Protein AF-A0A8J2PYW3-F1 (afdb_monomer_lite)

InterPro domains:
  IPR000718 Peptidase M13 [PS51885] (31-68)

Radius of gyration: 22.75 Å; chains: 1; bounding box: 30×54×47 Å

Structure (mmCIF, N/CA/C/O backbone):
data_AF-A0A8J2PYW3-F1
#
_entry.id   AF-A0A8J2PYW3-F1
#
loop_
_atom_site.group_PDB
_atom_site.id
_atom_site.type_symbol
_atom_site.label_atom_id
_atom_site.label_alt_id
_atom_site.label_comp_id
_atom_site.label_asym_id
_atom_site.label_entity_id
_atom_site.label_seq_id
_atom_site.pdbx_PDB_ins_code
_atom_site.Cartn_x
_atom_site.Cartn_y
_atom_site.Cartn_z
_atom_site.occupancy
_atom_site.B_iso_or_equiv
_atom_site.auth_seq_id
_atom_site.auth_comp_id
_atom_site.auth_asym_id
_atom_site.auth_atom_id
_atom_site.pdbx_PDB_model_num
ATOM 1 N N . MET A 1 1 ? -17.726 38.458 -35.962 1.00 59.53 1 MET A N 1
ATOM 2 C CA . MET A 1 1 ? -18.543 38.287 -34.739 1.00 59.53 1 MET A CA 1
ATOM 3 C C . MET A 1 1 ? -18.068 37.026 -34.011 1.00 59.53 1 MET A C 1
ATOM 5 O O . MET A 1 1 ? -18.574 35.979 -34.351 1.00 59.53 1 MET A O 1
ATOM 9 N N . THR A 1 2 ? -17.065 37.094 -33.115 1.00 60.66 2 THR A N 1
ATOM 10 C CA . THR A 1 2 ? -16.645 36.012 -32.159 1.00 60.66 2 THR A CA 1
ATOM 11 C C . THR A 1 2 ? -15.326 36.324 -31.423 1.00 60.66 2 THR A C 1
ATOM 13 O O . THR A 1 2 ? -14.956 35.598 -30.509 1.00 60.66 2 THR A O 1
ATOM 16 N N . VAL A 1 3 ? -14.635 37.422 -31.752 1.00 64.62 3 VAL A N 1
ATOM 17 C CA . VAL A 1 3 ? -13.264 37.723 -31.281 1.00 64.62 3 VAL A CA 1
ATOM 18 C C . VAL A 1 3 ? -13.114 37.859 -29.751 1.00 64.62 3 VAL A C 1
ATOM 20 O O 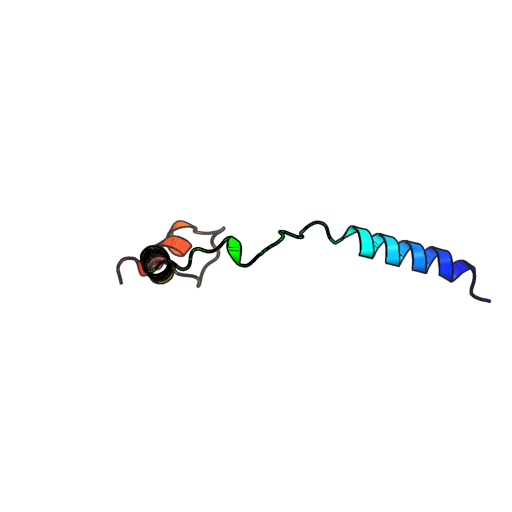. VAL A 1 3 ? -12.068 37.522 -29.217 1.00 64.62 3 VAL A O 1
ATOM 23 N N . TRP A 1 4 ? -14.165 38.249 -29.014 1.00 66.88 4 TRP A N 1
ATOM 24 C CA . TRP A 1 4 ? -14.168 38.285 -27.533 1.00 66.88 4 TRP A CA 1
ATOM 25 C C . TRP A 1 4 ? -14.424 36.898 -26.897 1.00 66.88 4 TRP A C 1
ATOM 27 O O . TRP A 1 4 ? -14.122 36.662 -25.735 1.00 66.88 4 TRP A O 1
ATOM 37 N N . LYS A 1 5 ? -14.879 35.887 -27.642 1.00 65.56 5 LYS A N 1
ATOM 38 C CA . LYS A 1 5 ? -14.927 34.516 -27.093 1.00 65.56 5 LYS A CA 1
ATOM 39 C C . LYS A 1 5 ? -13.544 33.861 -27.032 1.00 65.56 5 LYS A C 1
ATOM 41 O O . LYS A 1 5 ? -13.348 32.951 -26.235 1.00 65.56 5 LYS A O 1
ATOM 46 N N . ILE A 1 6 ? -12.589 34.359 -27.822 1.00 72.81 6 ILE A N 1
ATOM 47 C CA . ILE A 1 6 ? -11.203 33.879 -27.873 1.00 72.81 6 ILE A CA 1
ATOM 48 C C . ILE A 1 6 ? -10.493 34.037 -26.518 1.00 72.81 6 ILE A C 1
ATOM 50 O O . ILE A 1 6 ? -10.003 33.027 -26.026 1.00 72.81 6 ILE A O 1
ATOM 54 N N . PRO A 1 7 ? -10.473 35.210 -25.847 1.00 74.88 7 PRO A N 1
ATOM 55 C CA . PRO A 1 7 ? -9.838 35.325 -24.535 1.00 74.88 7 PRO A CA 1
ATOM 56 C C . PRO A 1 7 ? -10.489 34.409 -23.492 1.00 74.88 7 PRO A C 1
ATOM 58 O O . PRO A 1 7 ? -9.773 33.773 -22.736 1.00 74.88 7 PRO A O 1
ATOM 61 N N . ILE A 1 8 ? -11.817 34.250 -23.488 1.00 78.81 8 ILE A N 1
ATOM 62 C CA . ILE A 1 8 ? -12.507 33.351 -22.544 1.00 78.81 8 ILE A CA 1
ATOM 63 C C . ILE A 1 8 ? -12.117 31.887 -22.797 1.00 78.81 8 ILE A C 1
ATOM 65 O O . ILE A 1 8 ? -11.807 31.163 -21.857 1.00 78.81 8 ILE A O 1
ATOM 69 N N . ALA A 1 9 ? -12.083 31.459 -24.061 1.00 76.75 9 ALA A N 1
ATOM 70 C CA . ALA A 1 9 ? -11.654 30.112 -24.431 1.00 76.75 9 ALA A CA 1
ATOM 71 C C . ALA A 1 9 ? -10.178 29.858 -24.079 1.00 76.75 9 ALA A C 1
ATOM 73 O O . ALA A 1 9 ? -9.846 28.783 -23.588 1.00 76.75 9 ALA A O 1
ATOM 74 N N . VAL A 1 10 ? -9.311 30.859 -24.267 1.00 79.62 10 VAL A N 1
ATOM 75 C CA . VAL A 1 10 ? -7.892 30.804 -23.883 1.00 79.62 10 VAL A CA 1
ATOM 76 C C . VAL A 1 10 ? -7.739 30.723 -22.363 1.00 79.62 10 VAL A C 1
ATOM 78 O O . VAL A 1 10 ? -6.983 29.888 -21.883 1.00 79.62 10 VAL A O 1
ATOM 81 N N . PHE A 1 11 ? -8.489 31.512 -21.591 1.00 75.62 11 PHE A N 1
ATOM 82 C CA . PHE A 1 11 ? -8.479 31.450 -20.125 1.00 75.62 1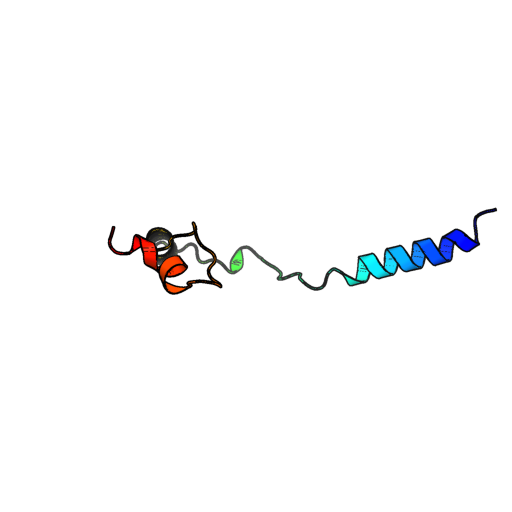1 PHE A CA 1
ATOM 83 C C . PHE A 1 11 ? -8.980 30.104 -19.588 1.00 75.62 11 PHE A C 1
ATOM 85 O O . PHE A 1 11 ? -8.377 29.561 -18.664 1.00 75.62 11 PHE A O 1
ATOM 92 N N . LEU A 1 12 ? -10.038 29.536 -20.178 1.00 78.81 12 LEU A N 1
ATOM 93 C CA . LEU A 1 12 ? -10.512 28.195 -19.828 1.00 78.81 12 LEU A CA 1
ATOM 94 C C . LEU A 1 12 ? -9.447 27.144 -20.154 1.00 78.81 12 LEU A C 1
ATOM 96 O O . LEU A 1 12 ? -9.094 26.357 -19.285 1.00 78.81 12 LEU A O 1
ATOM 100 N N . ALA A 1 13 ? -8.867 27.173 -21.355 1.00 73.31 13 ALA A N 1
ATOM 101 C CA . ALA A 1 13 ? -7.794 26.255 -21.729 1.00 73.31 13 ALA A CA 1
ATOM 102 C C . ALA A 1 13 ? -6.579 26.369 -20.789 1.00 73.31 13 ALA A C 1
ATOM 104 O O . ALA A 1 13 ? -6.066 25.351 -20.339 1.00 73.31 13 ALA A O 1
ATOM 105 N N . LEU A 1 14 ? -6.163 27.585 -20.420 1.00 72.38 14 LEU A N 1
ATOM 106 C CA . LEU A 1 14 ? -5.066 27.811 -19.474 1.00 72.38 14 LEU A CA 1
ATOM 107 C C . LEU A 1 14 ? -5.395 27.296 -18.065 1.00 72.38 14 LEU A C 1
ATOM 109 O O . LEU A 1 14 ? -4.533 26.708 -17.418 1.00 72.38 14 LEU A O 1
ATOM 113 N N . ALA A 1 15 ? -6.632 27.454 -17.591 1.00 70.00 15 ALA A N 1
ATOM 114 C CA . ALA A 1 15 ? -7.060 26.880 -16.315 1.00 70.00 15 ALA A CA 1
ATOM 115 C C . ALA A 1 15 ? -7.054 25.338 -16.333 1.00 70.00 15 ALA A C 1
ATOM 117 O O . ALA A 1 15 ? -6.709 24.720 -15.329 1.00 70.00 15 ALA A O 1
ATOM 118 N N . PHE A 1 16 ? -7.384 24.718 -17.472 1.00 64.62 16 PHE A N 1
ATOM 119 C CA . PHE A 1 16 ? -7.300 23.265 -17.663 1.00 64.62 16 PHE A CA 1
ATOM 120 C C . PHE A 1 16 ? -5.847 22.764 -17.756 1.00 64.62 16 PHE A C 1
ATOM 122 O O . PHE A 1 16 ? -5.534 21.720 -17.189 1.00 64.62 16 PHE A O 1
ATOM 129 N N . VAL A 1 17 ? -4.950 23.510 -18.414 1.00 66.25 17 VAL A N 1
ATOM 130 C CA . VAL A 1 17 ? -3.525 23.143 -18.558 1.00 66.25 17 VAL A CA 1
ATOM 131 C C . VAL A 1 17 ? -2.784 23.172 -17.214 1.00 66.25 17 VAL A C 1
ATOM 133 O O . VAL A 1 17 ? -1.937 22.320 -16.976 1.00 66.25 17 VAL A O 1
ATOM 136 N N . ASN A 1 18 ? -3.142 24.076 -16.296 1.00 61.78 18 ASN A N 1
ATOM 137 C CA . ASN A 1 18 ? -2.516 24.164 -14.967 1.00 61.78 18 ASN A CA 1
ATOM 138 C C . ASN A 1 18 ? -3.013 23.103 -13.957 1.00 61.78 18 ASN A C 1
ATOM 140 O O . ASN A 1 18 ? -2.658 23.172 -12.784 1.00 61.78 18 ASN A O 1
ATOM 144 N N . LYS A 1 19 ? -3.842 22.128 -14.367 1.00 56.41 19 LYS A N 1
ATOM 145 C CA . LYS A 1 19 ? -4.328 21.041 -13.490 1.00 56.41 19 LYS A CA 1
ATOM 146 C C . LYS A 1 19 ? -3.719 19.672 -13.821 1.00 56.41 19 LYS A C 1
ATOM 148 O O . LYS A 1 19 ? -4.345 18.640 -13.592 1.00 56.41 19 LYS A O 1
ATOM 153 N N . VAL A 1 20 ? -2.488 19.654 -14.325 1.00 61.16 20 VAL A N 1
ATOM 154 C CA . VAL A 1 20 ? -1.678 18.431 -14.434 1.00 61.16 20 VAL A CA 1
ATOM 155 C C . VAL A 1 20 ? -0.367 18.640 -13.680 1.00 61.16 20 VAL A C 1
ATOM 157 O O . VAL A 1 20 ? 0.709 18.675 -14.257 1.00 61.16 20 VAL A O 1
ATOM 160 N N . GLU A 1 21 ? -0.462 18.805 -12.364 1.00 60.34 21 GLU A N 1
ATOM 161 C CA . GLU A 1 21 ? 0.670 18.586 -11.461 1.00 60.34 21 GLU A CA 1
ATOM 162 C C . GLU A 1 21 ? 0.275 17.470 -10.504 1.00 60.34 21 GLU A C 1
ATOM 164 O O . GLU A 1 21 ? -0.399 17.655 -9.495 1.00 60.34 21 GLU A O 1
ATOM 169 N N . GLY A 1 22 ? 0.617 16.271 -10.953 1.00 60.78 22 GLY A N 1
ATOM 170 C CA . GLY A 1 22 ? 0.336 14.991 -10.321 1.00 60.78 22 GLY A CA 1
ATOM 171 C C . GLY A 1 22 ? 0.730 13.857 -11.260 1.00 60.78 22 GLY A C 1
ATOM 172 O O . GLY A 1 22 ? 0.010 12.878 -11.394 1.00 60.78 22 GLY A O 1
ATOM 173 N N . SER A 1 23 ? 1.823 14.040 -11.998 1.00 55.53 23 SER A N 1
ATOM 174 C CA . SER A 1 23 ? 2.446 12.993 -12.796 1.00 55.53 23 SER A CA 1
ATOM 175 C C . SER A 1 23 ? 3.610 12.439 -11.991 1.00 55.53 23 SER A C 1
ATOM 177 O O . SER A 1 23 ? 4.766 12.765 -12.260 1.00 55.53 23 SER A O 1
ATOM 179 N N . ASP A 1 24 ? 3.291 11.611 -10.993 1.00 60.75 24 ASP A N 1
ATOM 180 C CA . ASP A 1 24 ? 4.218 10.552 -10.614 1.00 60.75 24 ASP A CA 1
ATOM 181 C C . ASP A 1 24 ? 4.497 9.769 -11.896 1.00 60.75 24 ASP A C 1
ATOM 183 O O . ASP A 1 24 ? 3.589 9.231 -12.536 1.00 60.75 24 ASP A O 1
ATOM 187 N N . ASN A 1 25 ? 5.750 9.792 -12.340 1.00 56.38 25 ASN A N 1
ATOM 188 C CA . ASN A 1 25 ? 6.205 8.971 -13.448 1.00 56.38 25 ASN A CA 1
ATOM 189 C C . ASN A 1 25 ? 6.223 7.529 -12.925 1.00 56.38 25 ASN A C 1
ATOM 191 O O . ASN A 1 25 ? 7.248 7.040 -12.458 1.00 56.38 25 ASN A O 1
ATOM 195 N N . PHE A 1 26 ? 5.054 6.882 -12.906 1.00 58.97 26 PHE A N 1
ATOM 196 C CA . PHE A 1 26 ? 4.905 5.473 -12.567 1.00 58.97 26 PHE A CA 1
ATOM 197 C C . PHE A 1 26 ? 5.457 4.662 -13.738 1.00 58.97 26 PHE A C 1
ATOM 199 O O . PHE A 1 26 ? 4.726 4.079 -14.537 1.00 58.97 26 PHE A O 1
ATOM 206 N N . THR A 1 27 ? 6.775 4.686 -13.906 1.00 56.56 27 THR A N 1
ATOM 207 C CA . THR A 1 27 ? 7.433 3.598 -14.603 1.00 56.56 27 THR A CA 1
ATOM 208 C C . THR A 1 27 ? 7.209 2.354 -13.747 1.00 56.56 27 THR A C 1
ATOM 210 O O . THR A 1 27 ? 7.417 2.366 -12.530 1.00 56.56 27 THR A O 1
ATOM 213 N N . GLU A 1 28 ? 6.772 1.274 -14.390 1.00 58.34 28 GLU A N 1
ATOM 214 C CA . GLU A 1 28 ? 6.636 -0.075 -13.816 1.00 58.34 28 GLU A CA 1
ATOM 215 C C . GLU A 1 28 ? 7.916 -0.561 -13.091 1.00 58.34 28 GLU A C 1
ATOM 217 O O . GLU A 1 28 ? 7.876 -1.523 -12.328 1.00 58.34 28 GLU A O 1
ATOM 222 N N . GLU A 1 29 ? 9.045 0.137 -13.262 1.00 60.28 29 GLU A N 1
ATOM 223 C CA . GLU A 1 29 ? 10.320 -0.103 -12.577 1.00 60.28 29 GLU A CA 1
ATOM 224 C C . GLU A 1 29 ? 10.314 0.142 -11.058 1.00 60.28 29 GLU A C 1
ATOM 226 O O . GLU A 1 29 ? 11.276 -0.235 -10.392 1.00 60.28 29 GLU A O 1
ATOM 231 N N . ASN A 1 30 ? 9.267 0.734 -10.473 1.00 75.50 30 ASN A N 1
ATOM 232 C CA . ASN A 1 30 ? 9.211 0.952 -9.017 1.00 75.50 30 ASN A CA 1
ATOM 233 C C . ASN A 1 30 ? 8.609 -0.224 -8.230 1.00 75.50 30 ASN A C 1
ATOM 235 O O . ASN A 1 30 ? 8.559 -0.178 -7.000 1.00 75.50 30 ASN A O 1
ATOM 239 N N . SER A 1 31 ? 8.148 -1.275 -8.914 1.00 83.06 31 SER A N 1
ATOM 240 C CA . SER A 1 31 ? 7.651 -2.495 -8.275 1.00 83.06 31 SER A CA 1
ATOM 241 C C . SER A 1 31 ? 8.671 -3.623 -8.420 1.00 83.06 31 SER A C 1
ATOM 243 O O . SER A 1 31 ? 9.268 -3.811 -9.479 1.00 83.06 31 SER A O 1
ATOM 245 N N . CYS A 1 32 ? 8.915 -4.375 -7.346 1.00 90.38 32 CYS A N 1
ATOM 246 C CA . CYS A 1 32 ? 9.810 -5.523 -7.411 1.00 90.38 32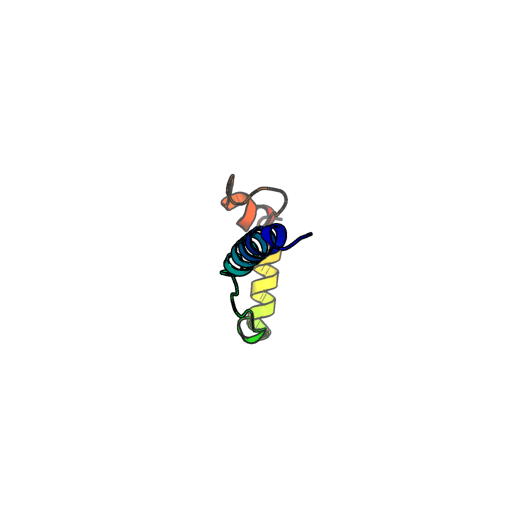 CYS A CA 1
ATOM 247 C C . CYS A 1 32 ? 9.043 -6.791 -7.799 1.00 90.38 32 CYS A C 1
ATOM 249 O O . CYS A 1 32 ? 8.024 -7.127 -7.205 1.00 90.38 32 CYS A O 1
ATOM 251 N N . SER A 1 33 ? 9.580 -7.531 -8.769 1.00 92.06 33 SER A N 1
ATOM 252 C CA . SER A 1 33 ? 9.004 -8.781 -9.283 1.00 92.06 33 SER A CA 1
ATOM 253 C C . SER A 1 33 ? 9.749 -10.036 -8.808 1.00 92.06 33 SER A C 1
ATOM 255 O O . SER A 1 33 ? 9.583 -11.117 -9.373 1.00 92.06 33 SER A O 1
ATOM 257 N N . SER A 1 34 ? 10.624 -9.907 -7.803 1.00 96.31 34 SER A N 1
ATOM 258 C CA . SER A 1 34 ? 11.297 -11.062 -7.206 1.00 96.31 34 SER A CA 1
ATOM 259 C C . SER A 1 34 ? 10.278 -11.947 -6.485 1.00 96.31 34 SER A C 1
ATOM 261 O O . SER A 1 34 ? 9.271 -11.459 -5.973 1.00 96.31 34 SER A O 1
ATOM 263 N N . SER A 1 35 ? 10.545 -13.251 -6.397 1.00 96.81 35 SER A N 1
ATOM 264 C CA . SER A 1 35 ? 9.646 -14.184 -5.702 1.00 96.81 35 SER A CA 1
ATOM 265 C C . SER A 1 35 ? 9.391 -13.782 -4.247 1.00 96.81 35 SER A C 1
ATOM 267 O O . SER A 1 35 ? 8.262 -13.866 -3.781 1.00 96.81 35 SER A O 1
ATOM 269 N N . ALA A 1 36 ? 10.420 -13.287 -3.553 1.00 96.81 36 ALA A N 1
ATOM 270 C CA . ALA A 1 36 ? 10.296 -12.786 -2.188 1.00 96.81 36 ALA A CA 1
ATOM 271 C C . ALA A 1 36 ? 9.354 -11.574 -2.103 1.00 96.81 36 ALA A C 1
ATOM 273 O O . ALA A 1 36 ? 8.521 -11.507 -1.206 1.00 96.81 36 ALA A O 1
ATOM 274 N N . CYS A 1 37 ? 9.456 -10.636 -3.048 1.00 96.38 37 CYS A N 1
ATOM 275 C CA . CYS A 1 37 ? 8.570 -9.477 -3.086 1.00 96.38 37 CYS A CA 1
ATOM 276 C C . CYS A 1 37 ? 7.113 -9.858 -3.327 1.00 96.38 37 CYS A C 1
ATOM 278 O O . CYS A 1 37 ? 6.233 -9.347 -2.641 1.00 96.38 37 CYS A O 1
ATOM 280 N N . VAL A 1 38 ? 6.867 -10.755 -4.285 1.00 96.44 38 VAL A N 1
ATOM 281 C CA . VAL A 1 38 ? 5.513 -11.229 -4.593 1.00 96.44 38 VAL A CA 1
ATOM 282 C C . VAL A 1 38 ? 4.907 -11.917 -3.373 1.00 96.44 38 VAL A C 1
ATOM 284 O O . VA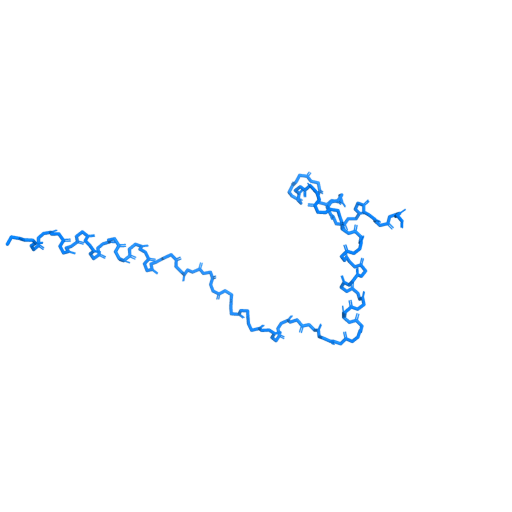L A 1 38 ? 3.801 -11.572 -2.981 1.00 96.44 38 VAL A O 1
ATOM 287 N N . GLN A 1 39 ? 5.661 -12.805 -2.719 1.00 97.31 39 GLN A N 1
ATOM 288 C CA . GLN A 1 39 ? 5.199 -13.517 -1.528 1.00 97.31 39 GLN A CA 1
ATOM 289 C C . GLN A 1 39 ? 4.834 -12.563 -0.382 1.00 97.31 39 GLN A C 1
ATOM 291 O O . GLN A 1 39 ? 3.749 -12.661 0.180 1.00 97.31 39 GLN A O 1
ATOM 296 N N . ILE A 1 40 ? 5.699 -11.592 -0.077 1.00 95.81 40 ILE A N 1
ATOM 297 C CA . ILE A 1 40 ? 5.418 -10.590 0.962 1.00 95.81 40 ILE A CA 1
ATOM 298 C C . ILE A 1 40 ? 4.213 -9.722 0.571 1.00 95.81 40 ILE A C 1
ATOM 300 O O . ILE A 1 40 ? 3.383 -9.395 1.415 1.00 95.81 40 ILE A O 1
ATOM 304 N N . GLY A 1 41 ? 4.096 -9.347 -0.706 1.00 95.69 41 GLY A N 1
ATOM 305 C CA . GLY A 1 41 ? 2.956 -8.582 -1.209 1.00 95.69 41 GLY A CA 1
ATOM 306 C C . GLY A 1 41 ? 1.629 -9.327 -1.053 1.00 95.69 41 GLY A C 1
ATOM 307 O O . GLY A 1 41 ? 0.639 -8.727 -0.638 1.00 95.69 41 GLY A O 1
ATOM 308 N N . GLU A 1 42 ? 1.617 -10.631 -1.332 1.00 95.81 42 GLU A N 1
ATOM 309 C CA . GLU A 1 42 ? 0.455 -11.499 -1.118 1.00 95.81 42 GLU A CA 1
ATOM 310 C C . GLU A 1 42 ? 0.090 -11.610 0.366 1.00 95.81 42 GLU A C 1
ATOM 312 O O . GLU A 1 42 ? -1.085 -11.490 0.710 1.00 95.81 42 GLU A O 1
ATOM 317 N N . GLU A 1 43 ? 1.077 -11.775 1.251 1.00 95.31 43 GLU A N 1
ATOM 318 C CA . GLU A 1 43 ? 0.858 -11.824 2.704 1.00 95.31 43 GLU A CA 1
ATOM 319 C C . GLU A 1 43 ? 0.249 -10.520 3.238 1.00 95.31 43 GLU A C 1
ATOM 321 O O . GLU A 1 43 ? -0.723 -10.555 3.995 1.00 95.31 43 GLU A O 1
ATOM 326 N N . ILE A 1 44 ? 0.770 -9.367 2.803 1.00 95.19 44 ILE A N 1
ATOM 327 C CA . ILE A 1 44 ? 0.215 -8.052 3.155 1.00 95.19 44 ILE A CA 1
ATOM 328 C C . ILE A 1 44 ? -1.223 -7.932 2.643 1.00 95.19 44 ILE A C 1
ATOM 330 O O . ILE A 1 44 ? -2.108 -7.505 3.380 1.00 95.19 44 ILE A O 1
ATOM 334 N N . LEU A 1 45 ? -1.481 -8.316 1.391 1.00 95.50 45 LEU A N 1
ATOM 335 C CA . LEU A 1 45 ? -2.820 -8.211 0.814 1.00 95.50 45 LEU A CA 1
ATOM 336 C C . LEU A 1 45 ? -3.826 -9.112 1.545 1.00 95.50 45 LEU A C 1
ATOM 338 O O . LEU A 1 45 ? -4.970 -8.709 1.746 1.00 95.50 45 LEU A O 1
ATOM 342 N N . ALA A 1 46 ? -3.400 -10.302 1.969 1.00 95.69 46 ALA A N 1
ATOM 343 C CA . ALA A 1 46 ? -4.231 -11.240 2.714 1.00 95.69 46 ALA A CA 1
ATOM 344 C C . ALA A 1 46 ? -4.587 -10.736 4.122 1.00 95.69 46 ALA A C 1
ATOM 346 O O . ALA A 1 46 ? -5.666 -11.052 4.623 1.00 95.69 46 ALA A O 1
ATOM 347 N N . SER A 1 47 ? -3.722 -9.940 4.762 1.00 95.31 47 SER A N 1
ATOM 348 C CA . SER A 1 47 ? -4.007 -9.386 6.092 1.00 95.31 47 SER A CA 1
ATOM 349 C C . SER A 1 47 ? -4.949 -8.178 6.071 1.00 95.31 47 SER A C 1
ATOM 351 O O . SER A 1 47 ? -5.548 -7.856 7.102 1.00 95.31 47 SER A O 1
ATOM 353 N N . MET A 1 48 ? -5.084 -7.507 4.926 1.00 96.00 48 MET A N 1
ATOM 354 C CA . MET A 1 48 ? -5.867 -6.279 4.776 1.00 96.00 48 MET A CA 1
ATOM 355 C C . MET A 1 48 ? -7.378 -6.540 4.708 1.00 96.00 48 MET A C 1
ATOM 357 O O . MET A 1 48 ? -7.833 -7.430 3.990 1.00 96.00 48 MET A O 1
ATOM 361 N N . ASP A 1 49 ? -8.168 -5.702 5.386 1.00 96.38 49 ASP A N 1
ATOM 362 C CA . ASP A 1 49 ? -9.630 -5.612 5.249 1.00 96.38 49 ASP A CA 1
ATOM 363 C C . ASP A 1 49 ? -10.001 -4.275 4.582 1.00 96.38 49 ASP A C 1
ATOM 365 O O . ASP A 1 49 ? -10.132 -3.232 5.224 1.00 96.38 49 ASP A O 1
ATOM 369 N N . SER A 1 50 ? -10.177 -4.296 3.258 1.00 94.19 50 SER A N 1
ATOM 370 C CA . SER A 1 50 ? -10.461 -3.103 2.446 1.00 94.19 50 SER A CA 1
ATOM 371 C C . SER A 1 50 ? -11.931 -2.662 2.454 1.00 94.19 50 SER A C 1
ATOM 373 O O . SER A 1 50 ? -12.307 -1.776 1.682 1.00 94.19 50 SER A O 1
ATOM 375 N N . THR A 1 51 ? -12.780 -3.241 3.314 1.00 95.38 51 THR A N 1
ATOM 376 C CA . THR A 1 51 ? -14.201 -2.859 3.402 1.00 95.38 51 THR A CA 1
ATOM 377 C C . THR A 1 51 ? -14.416 -1.492 4.068 1.00 95.38 51 THR A C 1
ATOM 379 O O . THR A 1 51 ? -15.425 -0.832 3.811 1.00 95.38 51 THR A O 1
ATOM 382 N N . GLY A 1 52 ? -13.466 -1.049 4.900 1.00 91.19 52 GLY A N 1
ATOM 383 C CA . GLY A 1 52 ? -13.487 0.227 5.621 1.00 91.19 52 GLY A CA 1
ATOM 384 C C . GLY A 1 52 ? -12.475 1.256 5.103 1.00 91.19 52 GLY A C 1
ATOM 385 O O . GLY A 1 52 ? -11.525 0.931 4.397 1.00 91.19 52 GLY A O 1
ATOM 386 N N . SER A 1 53 ? -12.660 2.526 5.482 1.00 95.06 53 SER A N 1
ATOM 387 C CA . SER A 1 53 ? -11.714 3.596 5.141 1.00 95.06 53 SER A CA 1
ATOM 388 C C . SER A 1 53 ? -10.449 3.521 6.010 1.00 95.06 53 SER A C 1
ATOM 390 O O . SER A 1 53 ? -10.567 3.488 7.242 1.00 95.06 53 SER A O 1
ATOM 392 N N . PRO A 1 54 ? -9.240 3.603 5.420 1.00 95.69 54 PRO A N 1
ATOM 393 C CA . PRO A 1 54 ? -7.993 3.670 6.184 1.00 95.69 54 PRO A CA 1
ATOM 394 C C . PRO A 1 54 ? -7.899 4.921 7.070 1.00 95.69 54 PRO A C 1
ATOM 396 O O . PRO A 1 54 ? -7.178 4.906 8.064 1.00 95.69 54 PRO A O 1
ATOM 399 N N . CYS A 1 55 ? -8.628 5.995 6.744 1.00 97.56 55 CYS A N 1
ATOM 400 C CA . CYS A 1 55 ? -8.630 7.233 7.529 1.00 97.56 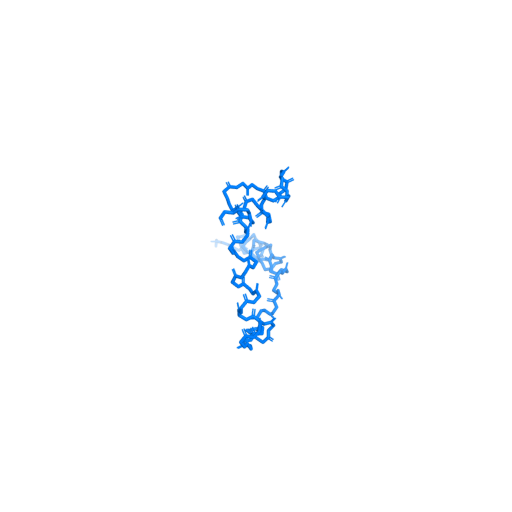55 CYS A CA 1
ATOM 401 C C . CYS A 1 55 ? -9.435 7.113 8.832 1.00 97.56 55 CYS A C 1
ATOM 403 O O . CYS A 1 55 ? -9.176 7.855 9.774 1.00 97.56 55 CYS A O 1
ATOM 405 N N . GLU A 1 56 ? -10.406 6.197 8.875 1.00 97.75 56 GLU A N 1
ATOM 406 C CA . GLU A 1 56 ? -11.286 5.993 10.032 1.00 97.75 56 GLU A CA 1
ATOM 407 C C . GLU A 1 56 ? -10.694 4.965 11.003 1.00 97.75 56 GLU A C 1
ATOM 409 O O . GLU A 1 56 ? -10.670 5.177 12.214 1.00 97.75 56 GLU A O 1
ATOM 414 N N . ASN A 1 57 ? -10.190 3.842 10.478 1.00 96.56 57 ASN A N 1
ATOM 415 C CA . ASN A 1 57 ? -9.545 2.804 11.280 1.00 96.56 57 ASN A CA 1
ATOM 416 C C . ASN A 1 57 ? -8.455 2.089 10.474 1.00 96.56 57 ASN A C 1
ATOM 418 O O . ASN A 1 57 ? -8.674 1.025 9.891 1.00 96.56 57 ASN A O 1
ATOM 422 N N . PHE A 1 58 ? -7.257 2.675 10.476 1.00 96.69 58 PHE A N 1
ATOM 423 C CA . PHE A 1 5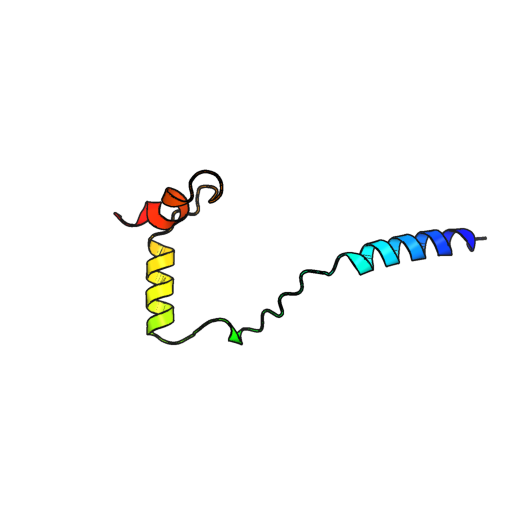8 ? -6.110 2.129 9.753 1.00 96.69 58 PHE A CA 1
ATOM 424 C C . PHE A 1 58 ? -5.711 0.727 10.229 1.00 96.69 58 PHE A C 1
ATOM 426 O O . PHE A 1 58 ? -5.278 -0.089 9.422 1.00 96.69 58 PHE A O 1
ATOM 433 N N . TYR A 1 59 ? -5.882 0.424 11.522 1.00 95.50 59 TYR A N 1
ATOM 434 C CA . TYR A 1 59 ? -5.544 -0.895 12.055 1.00 95.50 59 TYR A CA 1
ATOM 435 C C . TYR A 1 59 ? -6.420 -1.983 11.435 1.00 95.50 59 TYR A C 1
ATOM 437 O O . TYR A 1 59 ? -5.893 -2.979 10.947 1.00 95.50 59 TYR A O 1
ATOM 445 N N . ASN A 1 60 ? -7.741 -1.781 11.405 1.00 96.19 60 ASN A N 1
ATOM 446 C CA . ASN A 1 60 ? -8.632 -2.756 10.781 1.00 96.19 60 ASN A CA 1
ATOM 447 C C . ASN A 1 60 ? -8.385 -2.838 9.270 1.00 96.19 60 ASN A C 1
ATOM 449 O O . ASN A 1 60 ? -8.290 -3.929 8.731 1.00 96.19 60 ASN A O 1
ATOM 453 N N . TYR A 1 61 ? -8.177 -1.699 8.605 1.00 96.75 61 TYR A N 1
ATOM 454 C CA . TYR A 1 61 ? -7.845 -1.685 7.181 1.00 96.75 61 TYR A CA 1
ATOM 455 C C . TYR A 1 61 ? -6.590 -2.512 6.847 1.00 96.75 61 TYR A C 1
ATOM 457 O O . TYR A 1 61 ? -6.593 -3.287 5.893 1.00 96.75 61 TYR A O 1
ATOM 465 N N . ALA A 1 62 ? -5.519 -2.374 7.634 1.00 95.62 62 ALA A N 1
ATOM 466 C CA . ALA A 1 62 ? -4.244 -3.040 7.372 1.00 95.62 62 ALA A CA 1
ATOM 467 C C . ALA A 1 62 ? -4.188 -4.501 7.866 1.00 95.62 62 ALA A C 1
ATOM 469 O O . ALA A 1 62 ? -3.514 -5.327 7.250 1.00 95.62 62 ALA A O 1
ATOM 470 N N . CYS A 1 63 ? -4.875 -4.815 8.970 1.00 95.88 63 CYS A N 1
ATOM 471 C CA . CYS A 1 63 ? -4.691 -6.067 9.714 1.00 95.88 63 CYS A CA 1
ATOM 472 C C . CYS A 1 63 ? -5.993 -6.818 10.033 1.00 95.88 63 CYS A C 1
ATOM 474 O O . CYS A 1 63 ? -5.942 -7.826 10.740 1.00 95.88 63 CYS A O 1
ATOM 476 N N . GLY A 1 64 ? -7.151 -6.343 9.570 1.00 94.50 64 GLY A N 1
ATOM 477 C CA . GLY A 1 64 ? -8.467 -6.882 9.935 1.00 94.50 64 GLY A CA 1
ATOM 478 C C . GLY A 1 64 ? -8.637 -8.371 9.627 1.00 94.50 64 GLY A C 1
ATOM 479 O O . GLY A 1 64 ? -9.368 -9.057 10.337 1.00 94.50 64 GLY A O 1
ATOM 480 N N . ASN A 1 65 ? -7.886 -8.891 8.652 1.00 94.56 65 ASN A N 1
ATOM 481 C CA . ASN A 1 65 ? -7.914 -10.297 8.254 1.00 94.56 65 ASN A CA 1
ATOM 482 C C . ASN A 1 65 ? -6.725 -11.124 8.776 1.00 94.56 65 ASN A C 1
ATOM 484 O O . ASN A 1 65 ? -6.724 -12.337 8.588 1.00 94.56 65 ASN A O 1
ATOM 488 N N . TRP A 1 66 ? -5.753 -10.532 9.488 1.00 89.62 66 TRP A N 1
ATOM 489 C CA . TRP A 1 66 ? -4.517 -11.208 9.940 1.00 89.62 66 TRP A CA 1
ATOM 490 C C . TRP A 1 66 ? -4.769 -12.488 10.764 1.00 89.62 66 TRP A C 1
ATOM 492 O O . TRP A 1 66 ? -3.952 -13.403 10.762 1.00 89.62 66 TRP A O 1
ATOM 502 N N . SER A 1 67 ? -5.883 -12.560 11.497 1.00 70.88 67 SER A N 1
ATOM 503 C CA . SER A 1 67 ? -6.214 -13.697 12.377 1.00 70.88 67 SER A CA 1
ATOM 504 C C . SER A 1 67 ? -7.148 -14.745 11.745 1.00 70.88 67 SER A C 1
ATOM 506 O O . SER A 1 67 ? -7.717 -15.543 12.493 1.00 70.88 67 SER A O 1
ATOM 508 N N . SER A 1 68 ? -7.358 -14.709 10.424 1.00 55.94 68 SER A N 1
ATOM 509 C CA . SER A 1 68 ? -8.358 -15.538 9.719 1.00 55.94 68 SER A CA 1
ATOM 510 C C . SER A 1 68 ? -7.811 -16.854 9.178 1.00 55.94 68 SER A C 1
ATOM 512 O O . SER A 1 68 ? -6.619 -16.899 8.804 1.00 55.94 68 SER A O 1
#

Organism: NCBI:txid39272

Foldseek 3Di:
DCVVVVVVVVVVVVVVVVPPPPPPVPDVVVQDPDPVSVVVVVLQVQQADCPDDCVVPVCCRRGVRVVD

Sequence (68 aa):
MTVWKIPIAVFLALAFVNKVEGSDNFTEENSCSSSACVQIGEEILASMDSTGSPCENFYNYACGNWSS

pLDDT: mean 81.35, std 15.57, range [55.53, 97.75]

Secondary structure (DSSP, 8-state):
--TTHHHHHHHHHHHHHTT--------GGGS--SHHHHHHHHHHHHH--TTS-TTT-HHHHHHTTTT-